Protein AF-A0AAN6N2S6-F1 (afdb_monomer_lite)

Radius of gyration: 10.49 Å; chains: 1; bounding box: 24×18×26 Å

Organism: NCBI:txid303347

Sequence (54 aa):
TLINFLTTLSFHLINTNNEVFVKNGIYIVIYINNLLIINKDKEKIKALKEALSK

Secondary structure (DSSP, 8-state):
-HHHHHHHTT-EEEETTTTEEEETTEEEEEETTEEEEE-S-HHHHHHHHHHHT-

Structure (mmCIF, N/CA/C/O backbone):
data_AF-A0AAN6N2S6-F1
#
_entry.id   AF-A0AAN6N2S6-F1
#
loop_
_atom_site.group_PDB
_atom_site.id
_atom_site.type_symbol
_atom_site.label_atom_id
_atom_site.label_alt_id
_atom_site.label_comp_id
_atom_site.label_asym_id
_atom_site.label_entity_id
_atom_site.label_seq_id
_atom_site.pdbx_PDB_ins_code
_atom_site.Cartn_x
_atom_site.Cartn_y
_atom_site.Cartn_z
_atom_site.occupancy
_atom_site.B_iso_or_equiv
_atom_site.auth_seq_id
_atom_site.auth_comp_id
_atom_site.auth_asym_id
_atom_site.auth_atom_id
_atom_site.pdbx_PDB_model_num
ATOM 1 N N . THR A 1 1 ? 11.614 -3.543 2.821 1.00 78.31 1 THR A N 1
ATOM 2 C CA . THR A 1 1 ? 11.479 -2.622 1.671 1.00 78.31 1 THR A CA 1
ATOM 3 C C . THR A 1 1 ? 10.030 -2.181 1.570 1.00 78.31 1 THR A C 1
ATOM 5 O O . THR A 1 1 ? 9.171 -2.894 2.082 1.00 78.31 1 THR A O 1
ATOM 8 N N . LEU A 1 2 ? 9.747 -1.035 0.942 1.00 78.94 2 LEU A N 1
ATOM 9 C CA . LEU A 1 2 ? 8.375 -0.534 0.757 1.00 78.94 2 LEU A CA 1
ATOM 10 C C . LEU A 1 2 ? 7.472 -1.584 0.087 1.00 78.94 2 LEU A C 1
ATOM 12 O O . LEU A 1 2 ? 6.369 -1.829 0.555 1.00 78.94 2 LEU A O 1
ATOM 16 N N . ILE A 1 3 ? 7.994 -2.294 -0.915 1.00 82.69 3 ILE A N 1
ATOM 17 C CA . ILE A 1 3 ? 7.308 -3.405 -1.590 1.00 82.69 3 ILE A CA 1
ATOM 18 C C . ILE A 1 3 ? 6.879 -4.493 -0.595 1.00 82.69 3 ILE A C 1
ATOM 20 O O . ILE A 1 3 ? 5.707 -4.850 -0.551 1.00 82.69 3 ILE A O 1
ATOM 24 N N . ASN A 1 4 ? 7.789 -4.980 0.259 1.00 84.44 4 ASN A N 1
ATOM 25 C CA . ASN A 1 4 ? 7.450 -6.019 1.240 1.00 84.44 4 ASN A CA 1
ATOM 26 C C . ASN A 1 4 ? 6.399 -5.536 2.251 1.00 84.44 4 ASN A C 1
ATOM 28 O O . ASN A 1 4 ? 5.540 -6.319 2.643 1.00 84.44 4 ASN A O 1
ATOM 32 N N . PHE A 1 5 ? 6.444 -4.259 2.643 1.00 84.62 5 PHE A N 1
ATOM 33 C CA . PHE A 1 5 ? 5.453 -3.657 3.539 1.00 84.62 5 PHE A CA 1
ATOM 34 C C . PHE A 1 5 ? 4.067 -3.538 2.886 1.00 84.62 5 PHE A C 1
ATOM 36 O O . PHE A 1 5 ? 3.049 -3.832 3.505 1.00 84.62 5 PHE A O 1
ATOM 43 N N . LEU A 1 6 ? 4.001 -3.161 1.609 1.00 85.81 6 LEU A N 1
ATOM 44 C CA . LEU A 1 6 ? 2.732 -3.131 0.879 1.00 85.81 6 LEU A CA 1
ATOM 45 C C . LEU A 1 6 ? 2.147 -4.544 0.728 1.00 85.81 6 LEU A C 1
ATOM 47 O O . LEU A 1 6 ? 0.948 -4.738 0.938 1.00 85.81 6 LEU A O 1
ATOM 51 N N . THR A 1 7 ? 2.988 -5.548 0.468 1.00 85.31 7 THR A N 1
ATOM 52 C CA . THR A 1 7 ? 2.560 -6.952 0.401 1.00 85.31 7 THR A CA 1
ATOM 53 C C . THR A 1 7 ? 2.030 -7.461 1.749 1.00 85.31 7 THR A C 1
ATOM 55 O O . THR A 1 7 ? 0.991 -8.123 1.771 1.00 85.31 7 THR A O 1
ATOM 58 N N . THR A 1 8 ? 2.652 -7.124 2.891 1.00 89.88 8 THR A N 1
ATOM 59 C CA . THR A 1 8 ? 2.111 -7.497 4.220 1.00 89.88 8 THR A CA 1
ATOM 60 C C . THR A 1 8 ? 0.783 -6.807 4.522 1.00 89.88 8 THR A C 1
ATOM 62 O O . THR A 1 8 ? -0.085 -7.394 5.165 1.00 89.88 8 THR A O 1
ATOM 65 N N . LEU A 1 9 ? 0.568 -5.604 3.984 1.00 85.56 9 LEU A N 1
ATOM 66 C CA . LEU A 1 9 ? -0.727 -4.924 3.996 1.00 85.56 9 LEU A CA 1
ATOM 67 C C . LEU A 1 9 ? -1.724 -5.482 2.966 1.00 85.56 9 LEU A C 1
ATOM 69 O O . LEU A 1 9 ? -2.786 -4.888 2.784 1.00 85.56 9 LEU A O 1
ATOM 73 N N . SER A 1 10 ? -1.441 -6.615 2.317 1.00 91.12 10 SER A N 1
ATOM 74 C CA . SER A 1 10 ? -2.295 -7.264 1.307 1.00 91.12 10 SER A CA 1
ATOM 75 C C . SER A 1 10 ? -2.551 -6.411 0.060 1.00 91.12 10 SER A C 1
ATOM 77 O O . SER A 1 10 ? -3.622 -6.493 -0.541 1.00 91.12 10 SER A O 1
ATOM 79 N N . PHE A 1 11 ? -1.607 -5.547 -0.310 1.00 89.25 11 PHE A N 1
ATOM 80 C CA . PHE A 1 11 ? -1.623 -4.918 -1.624 1.00 89.25 11 PHE A CA 1
ATOM 81 C C . PHE A 1 11 ? -1.034 -5.860 -2.668 1.00 89.25 11 PHE A C 1
ATOM 83 O O . PHE A 1 11 ? -0.021 -6.518 -2.432 1.00 89.25 11 PHE A O 1
ATOM 90 N N . HIS A 1 12 ? -1.655 -5.884 -3.843 1.00 89.38 12 HIS A N 1
ATOM 91 C CA . HIS A 1 12 ? -1.211 -6.703 -4.964 1.00 89.38 12 HIS A CA 1
ATOM 92 C C . HIS A 1 12 ? -0.540 -5.834 -6.018 1.00 89.38 12 HIS A C 1
ATOM 94 O O . HIS A 1 12 ? -1.101 -4.815 -6.420 1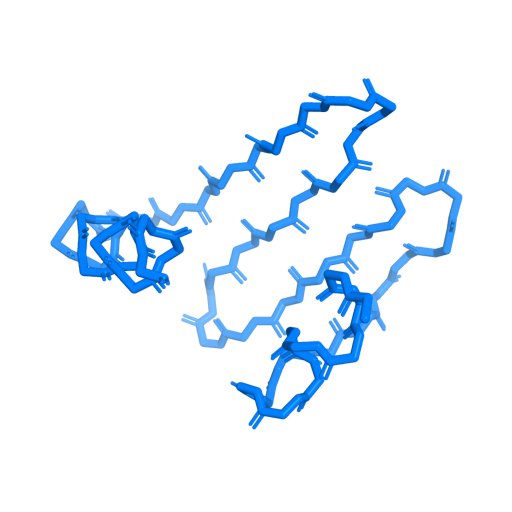.00 89.38 12 HIS A O 1
ATOM 100 N N . LEU A 1 13 ? 0.641 -6.250 -6.473 1.00 86.62 13 LEU A N 1
ATOM 101 C CA . LEU A 1 13 ? 1.327 -5.618 -7.593 1.00 86.62 13 LEU A CA 1
ATOM 102 C C . LEU A 1 13 ? 0.577 -5.938 -8.894 1.00 86.62 13 LEU A C 1
ATOM 104 O O . LEU A 1 13 ? 0.356 -7.105 -9.209 1.00 86.62 13 LEU A O 1
ATOM 108 N N . ILE A 1 14 ? 0.203 -4.906 -9.646 1.00 85.94 14 ILE A N 1
ATOM 109 C CA . ILE A 1 14 ? -0.505 -5.024 -10.931 1.00 85.94 14 ILE A CA 1
ATOM 110 C C . ILE A 1 14 ? 0.309 -4.500 -12.119 1.00 85.94 14 ILE A C 1
ATOM 112 O O . ILE A 1 14 ? -0.051 -4.760 -13.262 1.00 85.94 14 ILE A O 1
ATOM 116 N N . ASN A 1 15 ? 1.408 -3.778 -11.876 1.00 77.62 15 ASN A N 1
ATOM 117 C CA . ASN A 1 15 ? 2.337 -3.355 -12.924 1.00 77.62 15 ASN A CA 1
ATOM 118 C C . ASN A 1 15 ? 3.754 -3.203 -12.356 1.00 77.62 15 ASN A C 1
ATOM 120 O O . ASN A 1 15 ? 3.968 -2.420 -11.435 1.00 77.62 15 ASN A O 1
ATOM 124 N N . THR A 1 16 ? 4.712 -3.934 -12.924 1.00 66.25 16 THR A N 1
ATOM 125 C CA . THR A 1 16 ? 6.126 -3.940 -12.516 1.00 66.25 16 THR A CA 1
ATOM 126 C C . THR A 1 16 ? 6.919 -2.753 -13.058 1.00 66.25 16 THR A C 1
ATOM 128 O O . THR A 1 16 ? 7.872 -2.336 -12.415 1.00 66.25 16 THR A O 1
ATOM 131 N N . ASN A 1 17 ? 6.534 -2.186 -14.207 1.00 70.44 17 ASN A N 1
ATOM 132 C CA . ASN A 1 17 ? 7.276 -1.088 -14.842 1.00 70.44 17 ASN A CA 1
ATOM 133 C C . ASN A 1 17 ? 7.125 0.231 -14.071 1.00 70.44 17 ASN A C 1
ATOM 135 O O . ASN A 1 17 ? 8.034 1.051 -14.078 1.00 70.44 17 ASN A O 1
ATOM 139 N N . ASN A 1 18 ? 5.982 0.408 -13.404 1.00 63.47 18 ASN A N 1
ATOM 140 C CA . ASN A 1 18 ? 5.649 1.600 -12.618 1.00 63.47 18 ASN A CA 1
ATOM 141 C C . ASN A 1 18 ? 5.372 1.273 -11.138 1.00 63.47 18 ASN A C 1
ATOM 143 O O . ASN A 1 18 ? 4.759 2.086 -10.454 1.00 63.47 18 ASN A O 1
ATOM 147 N N . GLU A 1 19 ? 5.721 0.062 -10.680 1.00 82.06 19 GLU A N 1
ATOM 148 C CA . GLU A 1 19 ? 5.466 -0.431 -9.315 1.00 82.06 19 GLU A CA 1
ATOM 149 C C . GLU A 1 19 ? 4.070 -0.042 -8.778 1.00 82.06 19 GLU A C 1
ATOM 151 O O . GLU A 1 19 ? 3.921 0.657 -7.771 1.00 82.06 19 GLU A O 1
ATOM 156 N N . VAL A 1 20 ? 3.019 -0.454 -9.499 1.00 84.81 20 VAL A N 1
ATOM 157 C CA . VAL A 1 20 ? 1.626 -0.122 -9.156 1.00 84.81 20 VAL A CA 1
ATOM 158 C C . VAL A 1 20 ? 1.016 -1.225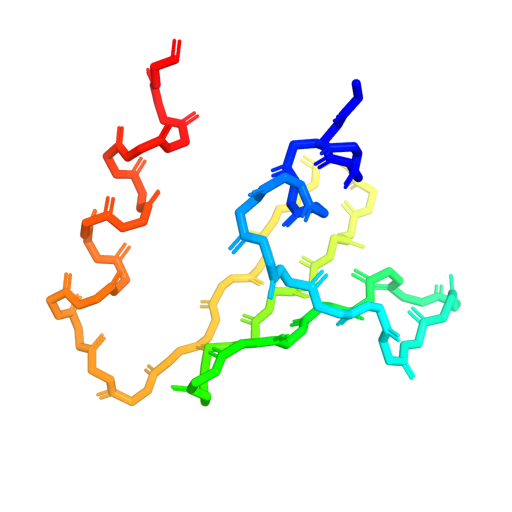 -8.305 1.00 84.81 20 VAL A C 1
ATOM 160 O O . VAL A 1 20 ? 0.970 -2.382 -8.719 1.00 84.81 20 VAL A O 1
ATOM 163 N N . PHE A 1 21 ? 0.466 -0.844 -7.158 1.00 89.50 21 PHE A N 1
ATOM 164 C CA . PHE A 1 21 ? -0.180 -1.711 -6.186 1.00 89.50 21 PHE A CA 1
ATOM 165 C C . PHE A 1 21 ? -1.661 -1.367 -6.022 1.00 89.50 21 PHE A C 1
ATOM 167 O O . PHE A 1 21 ? -2.036 -0.194 -6.027 1.00 89.50 21 PHE A O 1
ATOM 174 N N . VAL A 1 22 ? -2.504 -2.381 -5.811 1.00 89.38 22 VAL A N 1
ATOM 175 C CA . VAL A 1 22 ? -3.944 -2.198 -5.588 1.00 89.38 22 VAL A CA 1
ATOM 176 C C . VAL A 1 22 ? -4.462 -3.003 -4.397 1.00 89.38 22 VAL A C 1
ATOM 178 O O . VAL A 1 22 ? -4.060 -4.145 -4.174 1.00 89.38 22 VAL A O 1
ATOM 181 N N . LYS A 1 23 ? -5.389 -2.404 -3.642 1.00 90.44 23 LYS A N 1
ATOM 182 C CA . LYS A 1 23 ? -6.203 -3.073 -2.613 1.00 90.44 23 LYS A CA 1
ATOM 183 C C . LYS A 1 23 ? -7.501 -2.304 -2.403 1.00 90.44 23 LYS A C 1
ATOM 185 O O . LYS A 1 23 ? -7.449 -1.109 -2.151 1.00 90.44 23 LYS A O 1
ATOM 190 N N . ASN A 1 24 ? -8.667 -2.950 -2.445 1.00 87.75 24 ASN A N 1
ATOM 191 C CA . ASN A 1 24 ? -9.961 -2.325 -2.099 1.00 87.75 24 ASN A CA 1
ATOM 192 C C . ASN A 1 24 ? -10.230 -0.963 -2.790 1.00 87.75 24 ASN A C 1
ATOM 194 O O . ASN A 1 24 ? -10.766 -0.040 -2.172 1.00 87.75 24 ASN A O 1
ATOM 198 N N . GLY A 1 25 ? -9.814 -0.812 -4.055 1.00 83.25 25 GLY A N 1
ATOM 199 C CA . GLY A 1 25 ? -9.932 0.441 -4.816 1.00 83.25 25 GLY A CA 1
ATOM 200 C C . GLY A 1 25 ? -8.943 1.547 -4.417 1.00 83.25 25 GLY A C 1
ATOM 201 O O . GLY A 1 25 ? -9.070 2.671 -4.897 1.00 83.25 25 GLY A O 1
ATOM 202 N N . ILE A 1 26 ? -7.980 1.250 -3.539 1.00 84.25 26 ILE A N 1
ATOM 203 C CA . ILE A 1 26 ? -6.793 2.073 -3.292 1.00 84.25 26 ILE A CA 1
ATOM 204 C C . ILE A 1 26 ? -5.758 1.695 -4.347 1.00 84.25 26 ILE A C 1
ATOM 206 O O . ILE A 1 26 ? -5.408 0.519 -4.448 1.00 84.25 26 ILE A O 1
ATOM 210 N N . TYR A 1 27 ? -5.250 2.683 -5.074 1.00 85.56 27 TYR A N 1
ATOM 211 C CA . TYR A 1 27 ? -4.122 2.525 -5.983 1.00 85.56 27 TYR A CA 1
ATOM 212 C C . TYR A 1 27 ? -2.917 3.259 -5.402 1.00 85.56 27 TYR A C 1
ATOM 214 O O . TYR A 1 27 ? -3.019 4.422 -5.006 1.00 85.56 27 TYR A O 1
ATOM 222 N N . ILE A 1 28 ? -1.785 2.572 -5.335 1.00 82.94 28 ILE A N 1
ATOM 223 C CA . ILE A 1 28 ? -0.501 3.134 -4.921 1.00 82.94 28 ILE A CA 1
ATOM 224 C C . ILE A 1 28 ? 0.447 2.971 -6.098 1.00 82.94 28 ILE A C 1
ATOM 226 O O . ILE A 1 28 ? 0.595 1.871 -6.617 1.00 82.94 28 ILE A O 1
ATOM 230 N N . VAL A 1 29 ? 1.077 4.058 -6.519 1.00 84.62 29 VAL A N 1
ATOM 231 C CA . VAL A 1 29 ? 2.101 4.052 -7.562 1.00 84.62 29 VAL A CA 1
ATOM 232 C C . VAL A 1 29 ? 3.401 4.529 -6.939 1.00 84.62 29 VAL A C 1
ATOM 234 O O . VAL A 1 29 ? 3.439 5.612 -6.345 1.00 84.62 29 VAL A O 1
ATOM 237 N N . ILE A 1 30 ? 4.449 3.717 -7.050 1.00 78.75 30 ILE A N 1
ATOM 238 C CA . ILE A 1 30 ? 5.788 4.078 -6.588 1.00 78.75 30 ILE A CA 1
ATOM 239 C C . ILE A 1 30 ? 6.558 4.624 -7.792 1.00 78.75 30 ILE A C 1
ATOM 241 O O . ILE A 1 30 ? 6.886 3.906 -8.730 1.00 78.75 30 ILE A O 1
ATOM 245 N N . TYR A 1 31 ? 6.832 5.924 -7.767 1.00 75.06 31 TYR A N 1
ATOM 246 C CA . TYR A 1 31 ? 7.781 6.566 -8.670 1.00 75.06 31 TYR A CA 1
ATOM 247 C C . TYR A 1 31 ? 9.126 6.682 -7.948 1.00 75.06 31 TYR A C 1
ATOM 249 O O . TYR A 1 31 ? 9.171 6.721 -6.721 1.00 75.06 31 TYR A O 1
ATOM 257 N N . ILE A 1 32 ? 10.238 6.746 -8.680 1.00 60.47 32 ILE A N 1
ATOM 258 C CA . ILE A 1 32 ? 11.580 6.876 -8.087 1.00 60.47 32 ILE A CA 1
ATOM 259 C C . ILE A 1 32 ? 11.574 8.003 -7.032 1.00 60.47 32 ILE A C 1
ATOM 261 O O . ILE A 1 32 ? 11.340 9.166 -7.356 1.00 60.47 32 ILE A O 1
ATOM 265 N N . ASN A 1 33 ? 11.800 7.632 -5.766 1.00 62.34 33 ASN A N 1
ATOM 266 C CA . ASN A 1 33 ? 11.781 8.482 -4.564 1.00 62.34 33 ASN A CA 1
ATOM 267 C C . ASN A 1 33 ? 10.446 9.164 -4.189 1.00 62.34 33 ASN A C 1
ATOM 269 O O . ASN A 1 33 ? 10.437 9.942 -3.240 1.00 62.34 33 ASN A O 1
ATOM 273 N N . ASN A 1 34 ? 9.325 8.870 -4.859 1.00 70.88 34 ASN A N 1
ATOM 274 C CA . ASN A 1 34 ? 8.021 9.489 -4.596 1.00 70.88 34 ASN A CA 1
ATOM 275 C C . ASN A 1 34 ? 6.862 8.480 -4.636 1.00 70.88 34 ASN A C 1
ATOM 277 O O . ASN A 1 34 ? 6.817 7.577 -5.464 1.00 70.88 34 ASN A O 1
ATOM 281 N N . LEU A 1 35 ? 5.864 8.673 -3.774 1.00 78.50 35 LEU A N 1
ATOM 282 C CA . LEU A 1 35 ? 4.686 7.809 -3.684 1.00 78.50 35 LEU A CA 1
ATOM 283 C C . LEU A 1 35 ? 3.423 8.577 -4.094 1.00 78.50 35 LEU A C 1
ATOM 285 O O . LEU A 1 35 ? 3.073 9.577 -3.465 1.00 78.50 35 LEU A O 1
ATOM 289 N N . LEU A 1 36 ? 2.707 8.092 -5.109 1.00 82.00 36 LEU A N 1
ATOM 290 C CA . LEU A 1 36 ? 1.395 8.613 -5.494 1.00 82.00 36 LEU A CA 1
ATOM 291 C C . LEU A 1 36 ? 0.298 7.668 -4.992 1.00 82.00 36 LEU A C 1
ATOM 293 O O . LEU A 1 36 ? 0.220 6.516 -5.409 1.00 82.00 36 LEU A O 1
ATOM 297 N N . ILE A 1 37 ? -0.567 8.165 -4.108 1.00 80.56 37 ILE A N 1
ATOM 298 C CA . ILE A 1 37 ? -1.703 7.415 -3.554 1.00 80.56 37 ILE A CA 1
ATOM 299 C C . ILE A 1 37 ? -3.001 7.994 -4.112 1.00 80.56 37 ILE A C 1
ATOM 301 O O . ILE A 1 37 ? -3.262 9.187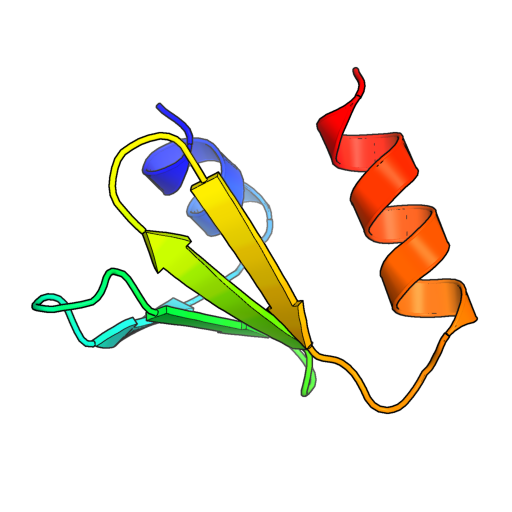 -3.951 1.00 80.56 37 ILE A O 1
ATOM 305 N N . ILE A 1 38 ? -3.838 7.144 -4.708 1.00 81.38 38 ILE A N 1
ATOM 306 C CA . ILE A 1 38 ? -5.133 7.522 -5.279 1.00 81.38 38 ILE A CA 1
ATOM 307 C C . ILE A 1 38 ? -6.230 6.642 -4.669 1.00 81.38 38 ILE A C 1
ATOM 309 O O . ILE A 1 38 ? -6.178 5.413 -4.719 1.00 81.38 38 ILE A O 1
ATOM 313 N N . ASN A 1 39 ? -7.253 7.276 -4.098 1.00 82.94 39 ASN A N 1
ATOM 314 C CA . ASN A 1 39 ? -8.490 6.630 -3.663 1.00 82.94 39 ASN A CA 1
ATOM 315 C C . ASN A 1 39 ? -9.652 7.627 -3.785 1.00 82.94 39 ASN A C 1
ATOM 317 O O . ASN A 1 39 ? -9.451 8.830 -3.638 1.00 82.94 39 ASN A O 1
ATOM 321 N N . LYS A 1 40 ? -10.873 7.134 -4.008 1.00 85.69 40 LYS A N 1
ATOM 322 C CA . LYS A 1 40 ? -12.088 7.964 -3.970 1.00 85.69 40 LYS A CA 1
ATOM 323 C C . LYS A 1 40 ? -12.444 8.454 -2.560 1.00 85.69 40 LYS A C 1
ATOM 325 O O . LYS A 1 40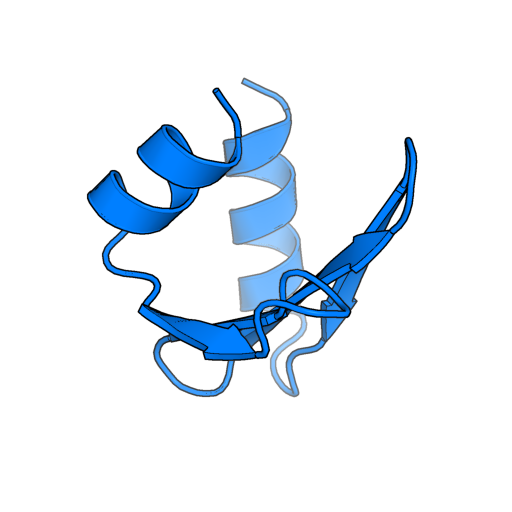 ? -13.135 9.451 -2.408 1.00 85.69 40 LYS A O 1
ATOM 330 N N . ASP A 1 41 ? -12.010 7.722 -1.539 1.00 89.12 41 ASP A N 1
ATOM 331 C CA . ASP A 1 41 ? -12.326 7.959 -0.137 1.00 89.12 41 ASP A CA 1
ATOM 332 C C . ASP A 1 41 ? -11.160 8.679 0.551 1.00 89.12 41 ASP A C 1
ATOM 334 O O . ASP A 1 41 ? -10.077 8.117 0.753 1.00 89.12 41 ASP A O 1
ATOM 338 N N . LYS A 1 42 ? -11.391 9.946 0.903 1.00 89.69 42 LYS A N 1
ATOM 339 C CA . LYS A 1 42 ? -10.388 10.821 1.516 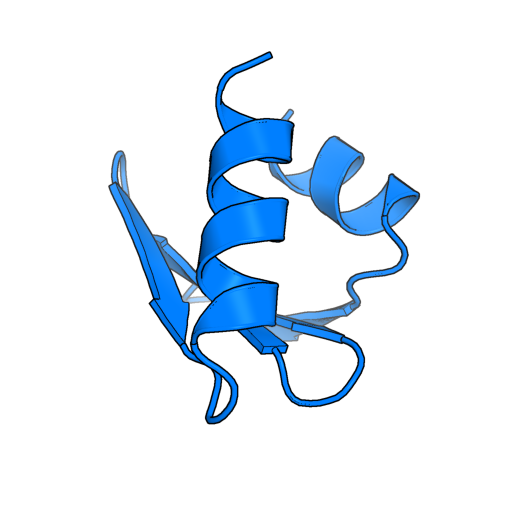1.00 89.69 42 LYS A CA 1
ATOM 340 C C . LYS A 1 42 ? -9.928 10.315 2.887 1.00 89.69 42 LYS A C 1
ATOM 342 O O . LYS A 1 42 ? -8.741 10.431 3.195 1.00 89.69 42 LYS A O 1
ATOM 347 N N . GLU A 1 43 ? -10.822 9.727 3.681 1.00 91.00 43 GLU A N 1
ATOM 348 C CA . GLU A 1 43 ? -10.487 9.222 5.019 1.00 91.00 43 GLU A CA 1
ATOM 349 C C . GLU A 1 43 ? -9.549 8.016 4.924 1.00 91.00 43 GLU A C 1
ATOM 351 O O . GLU A 1 43 ? -8.580 7.910 5.677 1.00 91.00 43 GLU A O 1
ATOM 356 N N . LYS A 1 44 ? -9.740 7.161 3.910 1.00 85.00 44 LYS A N 1
ATOM 357 C CA . LYS A 1 44 ? -8.811 6.053 3.630 1.00 85.00 44 LYS A CA 1
ATOM 358 C C . LYS A 1 44 ? -7.425 6.534 3.211 1.00 85.00 44 LYS A C 1
ATOM 360 O O . LYS A 1 44 ? -6.436 5.929 3.619 1.00 85.00 44 LYS A O 1
ATOM 365 N N . ILE A 1 45 ? -7.329 7.619 2.433 1.00 86.56 45 ILE A N 1
ATOM 366 C CA . ILE A 1 45 ? -6.026 8.224 2.097 1.00 86.56 45 ILE A CA 1
ATOM 367 C C . ILE A 1 45 ? -5.343 8.740 3.365 1.00 86.56 45 ILE A C 1
ATOM 369 O O . ILE A 1 45 ? -4.141 8.540 3.529 1.00 86.56 45 ILE A O 1
ATOM 373 N N . LYS A 1 46 ? -6.090 9.389 4.266 1.00 87.56 46 LYS A N 1
ATOM 374 C CA . LYS A 1 46 ? -5.545 9.924 5.519 1.00 87.56 46 LYS A CA 1
ATOM 375 C C . LYS A 1 46 ? -5.024 8.813 6.435 1.00 87.56 46 LYS A C 1
ATOM 377 O O . LYS A 1 46 ? -3.869 8.876 6.841 1.00 87.56 46 LYS A O 1
ATOM 382 N N . ALA A 1 47 ? -5.819 7.768 6.669 1.00 87.38 47 ALA A N 1
ATOM 383 C CA . ALA A 1 47 ? -5.413 6.621 7.484 1.00 87.38 47 ALA A CA 1
ATOM 384 C C . ALA A 1 47 ? -4.173 5.910 6.913 1.00 87.38 47 ALA A C 1
ATOM 386 O O . ALA A 1 47 ? -3.267 5.531 7.653 1.00 87.38 47 ALA A O 1
ATOM 387 N N . LEU A 1 48 ? -4.097 5.768 5.585 1.00 84.31 48 LEU A N 1
ATOM 388 C CA . LEU A 1 48 ? -2.927 5.183 4.934 1.00 84.31 48 LEU A CA 1
ATOM 389 C C . LEU A 1 48 ? -1.686 6.077 5.073 1.00 84.31 48 LEU A C 1
ATOM 391 O O . LEU A 1 48 ? -0.604 5.565 5.340 1.00 84.31 48 LEU A O 1
ATOM 395 N N . LYS A 1 49 ? -1.829 7.403 4.937 1.00 84.44 49 LYS A N 1
ATOM 396 C CA . LYS A 1 49 ? -0.729 8.351 5.184 1.00 84.44 49 LYS A CA 1
ATOM 397 C C . LYS A 1 49 ? -0.211 8.254 6.618 1.00 84.44 49 LYS A C 1
ATOM 399 O O . LYS A 1 49 ? 0.995 8.226 6.813 1.00 84.44 49 LYS A O 1
ATOM 404 N N . GLU A 1 50 ? -1.099 8.163 7.605 1.00 87.06 50 GLU A N 1
ATOM 405 C CA . GLU A 1 50 ? -0.711 7.988 9.012 1.00 87.06 50 GLU A CA 1
ATOM 406 C C . GLU A 1 50 ? 0.036 6.668 9.249 1.00 87.06 50 GLU A C 1
ATOM 408 O O . GLU A 1 50 ? 1.016 6.648 9.990 1.00 87.06 50 GLU A O 1
ATOM 413 N N . ALA A 1 51 ? -0.382 5.582 8.590 1.00 82.81 51 ALA A N 1
ATOM 414 C CA . ALA A 1 51 ? 0.295 4.289 8.676 1.00 82.81 51 ALA A CA 1
ATOM 415 C C . ALA A 1 51 ? 1.692 4.289 8.028 1.00 82.81 51 ALA A C 1
ATOM 417 O O . ALA A 1 51 ? 2.557 3.548 8.479 1.00 82.81 51 ALA A O 1
ATOM 418 N N . LEU A 1 52 ? 1.907 5.100 6.986 1.00 80.00 52 LEU A N 1
ATOM 419 C CA . LEU A 1 52 ? 3.192 5.228 6.286 1.00 80.00 52 LEU A CA 1
ATOM 420 C C . LEU A 1 52 ? 4.195 6.149 6.997 1.00 80.00 52 LEU A C 1
ATOM 422 O O . 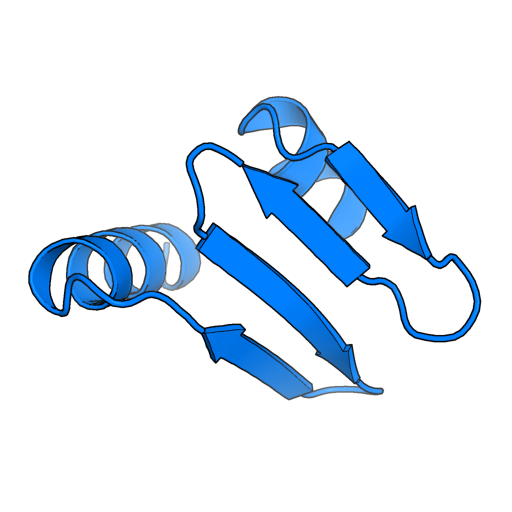LEU A 1 52 ? 5.384 6.082 6.705 1.00 80.00 52 LEU A O 1
ATOM 426 N N . SER A 1 53 ? 3.724 7.021 7.891 1.00 80.50 53 SER A N 1
ATOM 427 C CA . SER A 1 53 ? 4.569 7.937 8.673 1.00 80.50 53 SER A CA 1
ATOM 428 C C . SER A 1 53 ? 5.096 7.327 9.983 1.00 80.50 53 SER A C 1
ATOM 430 O O . SER A 1 53 ? 5.723 8.041 10.765 1.00 80.50 53 SER A O 1
ATOM 432 N N . LYS A 1 54 ? 4.807 6.048 10.250 1.00 61.66 54 LYS A N 1
ATOM 433 C CA . LYS A 1 54 ? 5.325 5.270 11.385 1.00 61.66 54 LYS A CA 1
ATOM 434 C C . LYS A 1 54 ? 6.409 4.310 10.918 1.00 61.66 54 LYS A C 1
ATOM 436 O O . LYS A 1 54 ? 7.361 4.122 11.703 1.00 61.66 54 LYS A O 1
#

pLDDT: mean 82.15, std 7.65, range [60.47, 91.12]

Foldseek 3Di:
DVLVVCVVVVWDQPDPVQRWTDDPQWIWTDDVVDIDIDHPDPVVVVVVVVVVVD